Protein AF-A0A2V8P847-F1 (afdb_monomer)

Foldseek 3Di:
DDDDDPVVVVVVCLPPVLVCQQVVNDDDDDDDPDVVRVVVVVVVCVVSVHDDPVVVVVVVCVVCVVVLCVVVVVVVDDCVVLVVLLQQLLVVLLDPVNAPPALVNCVVVCCVPPNCSSVDPSSRNSNVVSNVVNVVVVVVVVVVPPPVVPPVPD

Structure (mmCIF, N/CA/C/O backbone):
data_AF-A0A2V8P847-F1
#
_entry.id   AF-A0A2V8P847-F1
#
loop_
_atom_site.group_PDB
_atom_site.id
_atom_site.type_symbol
_atom_site.label_atom_id
_atom_site.label_alt_id
_atom_site.label_comp_id
_atom_site.label_asym_id
_atom_site.label_entity_id
_atom_site.label_seq_id
_atom_site.pdbx_PDB_ins_code
_atom_site.Cartn_x
_atom_site.Cartn_y
_atom_site.Cartn_z
_atom_site.occupancy
_atom_site.B_iso_or_equiv
_atom_site.auth_seq_id
_atom_site.auth_comp_id
_atom_site.auth_asym_id
_atom_site.auth_atom_id
_atom_site.pdbx_PDB_model_num
ATOM 1 N N . MET A 1 1 ? -35.591 -20.646 25.280 1.00 42.31 1 MET A N 1
ATOM 2 C CA . MET A 1 1 ? -34.202 -20.156 25.160 1.00 42.31 1 MET A CA 1
ATOM 3 C C . MET A 1 1 ? -34.297 -18.649 24.945 1.00 42.31 1 MET A C 1
ATOM 5 O O . MET A 1 1 ? -34.667 -18.234 23.858 1.00 42.31 1 MET A O 1
ATOM 9 N N . ALA A 1 2 ? -34.174 -17.849 26.008 1.00 38.84 2 ALA A N 1
ATOM 10 C CA . ALA A 1 2 ? -34.347 -16.396 25.921 1.00 38.84 2 ALA A CA 1
ATOM 11 C C . ALA A 1 2 ? -33.072 -15.749 25.344 1.00 38.84 2 ALA A C 1
ATOM 13 O O . ALA A 1 2 ? -31.978 -16.188 25.709 1.00 38.84 2 ALA A O 1
ATOM 14 N N . PRO A 1 3 ? -33.176 -14.745 24.454 1.00 48.94 3 PRO A N 1
ATOM 15 C CA . PRO A 1 3 ? -32.005 -14.039 23.953 1.00 48.94 3 PRO A CA 1
ATOM 16 C C . PRO A 1 3 ? -31.350 -13.272 25.107 1.00 48.94 3 PRO A C 1
ATOM 18 O O . PRO A 1 3 ? -32.028 -12.605 25.888 1.00 48.94 3 PRO A O 1
ATOM 21 N N . LEU A 1 4 ? -30.029 -13.397 25.237 1.00 39.69 4 LEU A N 1
ATOM 22 C CA . LEU A 1 4 ? -29.266 -12.645 26.233 1.00 39.69 4 LEU A CA 1
ATOM 23 C C . LEU A 1 4 ? -29.431 -11.132 25.989 1.00 39.69 4 LEU A C 1
ATOM 25 O O . LEU A 1 4 ? -29.431 -10.704 24.830 1.00 39.69 4 LEU A O 1
ATOM 29 N N . PRO A 1 5 ? -29.548 -10.313 27.049 1.00 48.53 5 PRO A N 1
ATOM 30 C CA . PRO A 1 5 ? -29.737 -8.874 26.915 1.00 48.53 5 PRO A CA 1
ATOM 31 C C . PRO A 1 5 ? -28.524 -8.227 26.231 1.00 48.53 5 PRO A C 1
ATOM 33 O O . PRO A 1 5 ? -27.379 -8.575 26.514 1.00 48.53 5 PRO A O 1
ATOM 36 N N . VAL A 1 6 ? -28.786 -7.258 25.347 1.00 52.62 6 VAL A N 1
ATOM 37 C CA . VAL A 1 6 ? -27.813 -6.536 24.495 1.00 52.62 6 VAL A CA 1
ATOM 38 C C . VAL A 1 6 ? -26.606 -5.988 25.282 1.00 52.62 6 VAL A C 1
ATOM 40 O O . VAL A 1 6 ? -25.489 -5.948 24.768 1.00 52.62 6 VAL A O 1
ATOM 43 N N . LEU A 1 7 ? -26.796 -5.662 26.564 1.00 40.00 7 LEU A N 1
ATOM 44 C CA . LEU A 1 7 ? -25.747 -5.204 27.483 1.00 40.00 7 LEU A CA 1
ATOM 45 C C . LEU A 1 7 ? -24.674 -6.270 27.782 1.00 40.00 7 LEU A C 1
ATOM 47 O O . LEU A 1 7 ? -23.507 -5.933 27.959 1.00 40.00 7 LEU A O 1
ATOM 51 N N . TRP A 1 8 ? -25.035 -7.557 27.776 1.00 38.56 8 TRP A N 1
ATOM 52 C CA . TRP A 1 8 ? -24.106 -8.657 28.069 1.00 38.56 8 TRP A CA 1
ATOM 53 C C . TRP A 1 8 ? -23.145 -8.939 26.906 1.00 38.56 8 TRP A C 1
ATOM 55 O O . TRP A 1 8 ? -22.023 -9.398 27.114 1.00 38.56 8 TRP A O 1
ATOM 65 N N . GLN A 1 9 ? -23.551 -8.625 25.669 1.00 42.31 9 GLN A N 1
ATOM 66 C CA . GLN A 1 9 ? -22.644 -8.700 24.525 1.00 42.31 9 GLN A CA 1
ATOM 67 C C . GLN A 1 9 ? -21.577 -7.601 24.627 1.00 42.31 9 GLN A C 1
ATOM 69 O O . GLN A 1 9 ? -20.391 -7.910 24.535 1.00 42.31 9 GLN A O 1
ATOM 74 N N . ALA A 1 10 ? -21.963 -6.350 24.902 1.00 47.47 10 ALA A N 1
ATOM 75 C CA . ALA A 1 10 ? -21.050 -5.201 24.933 1.00 47.47 10 ALA A CA 1
ATOM 76 C C . ALA A 1 10 ? -19.868 -5.354 25.921 1.00 47.47 10 ALA A C 1
ATOM 78 O O . ALA A 1 10 ? -18.734 -4.995 25.597 1.00 47.47 10 ALA A O 1
ATOM 79 N N . GLU A 1 11 ? -20.084 -5.939 27.104 1.00 42.66 11 GLU A N 1
ATOM 80 C CA . GLU A 1 11 ? -19.006 -6.150 28.086 1.00 42.66 11 GLU A CA 1
ATOM 81 C C . GLU A 1 11 ? -18.048 -7.290 27.715 1.00 42.66 11 GLU A C 1
ATOM 83 O O . GLU A 1 11 ? -16.846 -7.215 28.000 1.00 42.66 11 GLU A O 1
ATOM 88 N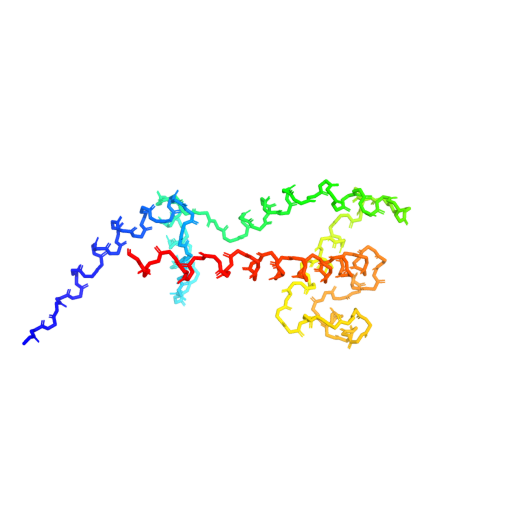 N . ARG A 1 12 ? -18.553 -8.331 27.043 1.00 48.47 12 ARG A N 1
ATOM 89 C CA . ARG A 1 12 ? -17.726 -9.427 26.528 1.00 48.47 12 ARG A CA 1
ATOM 90 C C . ARG A 1 12 ? -16.857 -8.962 25.357 1.00 48.47 12 ARG A C 1
ATOM 92 O O . ARG A 1 12 ? -15.657 -9.243 25.356 1.00 48.47 12 ARG A O 1
ATOM 99 N N . TRP A 1 13 ? -17.426 -8.158 24.450 1.00 52.25 13 TRP A N 1
ATOM 100 C CA . TRP A 1 13 ? -16.687 -7.438 23.404 1.00 52.25 13 TRP A CA 1
ATOM 101 C C . TRP A 1 13 ? -15.533 -6.622 24.004 1.00 52.25 13 TRP A C 1
ATOM 103 O O . TRP A 1 13 ? -14.399 -6.716 23.540 1.00 52.25 13 TRP A O 1
ATOM 113 N N . ARG A 1 14 ? -15.773 -5.893 25.102 1.00 58.25 14 ARG A N 1
ATOM 114 C CA . ARG A 1 14 ? -14.744 -5.051 25.729 1.00 58.25 14 ARG A CA 1
ATOM 115 C C . ARG A 1 14 ? -13.559 -5.843 26.299 1.00 58.25 14 ARG A C 1
ATOM 117 O O . ARG A 1 14 ? -12.440 -5.356 26.245 1.00 58.25 14 ARG A O 1
ATOM 124 N N . LYS A 1 15 ? -13.744 -7.046 26.849 1.00 57.69 15 LYS A N 1
ATOM 125 C CA . LYS A 1 15 ? -12.626 -7.799 27.464 1.00 57.69 15 LYS A CA 1
ATOM 126 C C . LYS A 1 15 ? -11.872 -8.692 26.477 1.00 57.69 15 LYS A C 1
ATOM 128 O O . LYS A 1 15 ? -10.645 -8.762 26.545 1.00 57.69 15 LYS A O 1
ATOM 133 N N . GLU A 1 16 ? -12.575 -9.372 25.572 1.00 59.94 16 GLU A N 1
ATOM 134 C CA . GLU A 1 16 ? -11.951 -10.320 24.637 1.00 59.94 16 GLU A CA 1
ATOM 135 C C . GLU A 1 16 ? -11.307 -9.600 23.442 1.00 59.94 16 GLU A C 1
ATOM 137 O O . GLU A 1 16 ? -10.145 -9.870 23.130 1.00 59.94 16 GLU A O 1
ATOM 142 N N . CYS A 1 17 ? -11.980 -8.608 22.844 1.00 60.84 17 CYS A N 1
ATOM 143 C CA . CYS A 1 17 ? -11.430 -7.893 21.689 1.00 60.84 17 CYS A CA 1
ATOM 144 C C . CYS A 1 17 ? -10.219 -7.035 22.050 1.00 60.84 17 CYS A C 1
ATOM 146 O O . CYS A 1 17 ? -9.261 -7.021 21.288 1.00 60.84 17 CYS A O 1
ATOM 148 N N . ILE A 1 18 ? -10.204 -6.379 23.216 1.00 63.88 18 ILE A N 1
ATOM 149 C CA . ILE A 1 18 ? -9.043 -5.584 23.658 1.00 63.88 18 ILE A CA 1
ATOM 150 C C . ILE A 1 18 ? -7.796 -6.466 23.794 1.00 63.88 18 ILE A C 1
ATOM 152 O O . ILE A 1 18 ? -6.701 -6.079 23.391 1.00 63.88 18 ILE A O 1
ATOM 156 N N . ARG A 1 19 ? -7.947 -7.682 24.327 1.00 68.19 19 ARG A N 1
ATOM 157 C CA . ARG A 1 19 ? -6.835 -8.631 24.446 1.00 68.19 19 ARG A CA 1
ATOM 158 C C . ARG A 1 19 ? -6.325 -9.083 23.079 1.00 68.19 19 ARG A C 1
ATOM 160 O O . ARG A 1 19 ? -5.116 -9.212 22.900 1.00 68.19 19 ARG A O 1
ATOM 167 N N . ASP A 1 20 ? -7.227 -9.366 22.148 1.00 70.44 20 ASP A N 1
ATOM 168 C CA . ASP A 1 20 ? -6.855 -9.898 20.837 1.00 70.44 20 ASP A CA 1
ATOM 169 C C . ASP A 1 20 ? -6.295 -8.801 19.912 1.00 70.44 20 ASP A C 1
ATOM 171 O O . ASP A 1 20 ? -5.351 -9.074 19.165 1.00 70.44 20 ASP A O 1
ATOM 175 N N . LEU A 1 21 ? -6.762 -7.554 20.076 1.00 68.50 21 LEU A N 1
ATOM 176 C CA . LEU A 1 21 ? -6.184 -6.350 19.469 1.00 68.50 21 LEU A CA 1
ATOM 177 C C . LEU A 1 21 ? -4.731 -6.166 19.912 1.00 68.50 21 LEU A C 1
ATOM 179 O O . LEU A 1 21 ? -3.836 -6.119 19.076 1.00 68.50 21 LEU A O 1
ATOM 183 N N . ARG A 1 22 ? -4.467 -6.203 21.226 1.00 67.75 22 ARG A N 1
ATOM 184 C CA . ARG A 1 22 ? -3.101 -6.098 21.778 1.00 67.75 22 ARG A CA 1
ATOM 185 C C . ARG A 1 22 ? -2.153 -7.203 21.318 1.00 67.75 22 ARG A C 1
ATOM 187 O O . ARG A 1 22 ? -0.942 -7.056 21.424 1.00 67.75 22 ARG A O 1
ATOM 194 N N . ARG A 1 23 ? -2.683 -8.344 20.874 1.00 74.00 23 ARG A N 1
ATOM 195 C CA . ARG A 1 23 ? -1.889 -9.472 20.364 1.00 74.00 23 ARG A CA 1
ATOM 196 C C . ARG A 1 23 ? -1.704 -9.433 18.846 1.00 74.00 23 ARG A C 1
ATOM 198 O O . ARG A 1 23 ? -1.085 -10.357 18.323 1.00 74.00 23 ARG A O 1
ATOM 205 N N . GLY A 1 24 ? -2.268 -8.439 18.154 1.00 69.62 24 GLY A N 1
ATOM 206 C CA . GLY A 1 24 ? -2.229 -8.330 16.695 1.00 69.62 24 GLY A CA 1
ATOM 207 C C . GLY A 1 24 ? -2.974 -9.461 15.979 1.00 69.62 24 GLY A C 1
ATOM 208 O O . GLY A 1 24 ? -2.598 -9.845 14.876 1.00 69.62 24 GLY A O 1
ATOM 209 N N . ARG A 1 25 ? -3.988 -10.067 16.619 1.00 77.81 25 ARG A N 1
ATOM 210 C CA . ARG A 1 25 ? -4.714 -11.241 16.083 1.00 77.81 25 ARG A CA 1
ATOM 211 C C . ARG A 1 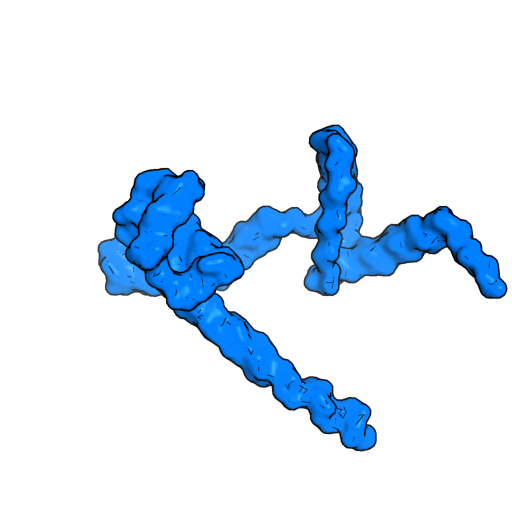25 ? -6.117 -10.923 15.580 1.00 77.81 25 ARG A C 1
ATOM 213 O O . ARG A 1 25 ? -6.817 -11.828 15.132 1.00 77.81 25 ARG A O 1
ATOM 220 N N . SER A 1 26 ? -6.536 -9.669 15.667 1.00 83.44 26 SER A N 1
ATOM 221 C CA . SER A 1 26 ? -7.847 -9.218 15.223 1.00 83.44 26 SER A CA 1
ATOM 222 C C . SER A 1 26 ? -7.737 -7.898 14.470 1.00 83.44 26 SER A C 1
ATOM 224 O O . SER A 1 26 ? -6.877 -7.068 14.754 1.00 83.44 26 SER A O 1
ATOM 226 N N . VAL A 1 27 ? -8.636 -7.716 13.505 1.00 85.38 27 VAL A N 1
ATOM 227 C CA . VAL A 1 27 ? -8.870 -6.439 12.828 1.00 85.38 27 VAL A CA 1
ATOM 228 C C . VAL A 1 27 ? -10.272 -5.988 13.212 1.00 85.38 27 VAL A C 1
ATOM 230 O O . VAL A 1 27 ? -11.221 -6.765 13.103 1.00 85.38 27 VAL A O 1
ATOM 233 N N . VAL A 1 28 ? -10.399 -4.745 13.676 1.00 86.94 28 VAL A N 1
ATOM 234 C CA . VAL A 1 28 ? -11.687 -4.132 14.016 1.00 86.94 28 VAL A CA 1
ATOM 235 C C . VAL A 1 28 ? -11.981 -3.035 13.005 1.00 86.94 28 VAL A C 1
ATOM 237 O O . VAL A 1 28 ? -11.172 -2.135 12.803 1.00 86.94 28 VAL A O 1
ATOM 240 N N . ILE A 1 29 ? -13.149 -3.122 12.370 1.00 87.69 29 ILE A N 1
ATOM 241 C CA . ILE A 1 29 ? -13.667 -2.107 11.453 1.00 87.69 29 ILE A CA 1
ATOM 242 C C . ILE A 1 29 ? -14.912 -1.519 12.109 1.00 87.69 29 ILE A C 1
ATOM 244 O O . ILE A 1 29 ? -15.880 -2.238 12.357 1.00 87.69 29 ILE A O 1
ATOM 248 N N . ALA A 1 30 ? -14.870 -0.224 12.414 1.00 86.81 30 ALA A N 1
ATOM 249 C CA . ALA A 1 30 ? -15.988 0.509 12.990 1.00 86.81 30 ALA A CA 1
ATOM 250 C C . ALA A 1 30 ? -16.636 1.393 11.919 1.00 86.81 30 ALA A C 1
ATOM 252 O O . ALA A 1 30 ? -15.947 2.126 11.212 1.00 86.81 30 ALA A O 1
ATOM 253 N N . PHE A 1 31 ? -17.963 1.335 11.822 1.00 89.75 31 PHE A N 1
ATOM 254 C CA . PHE A 1 31 ? -18.752 2.249 11.001 1.00 89.75 31 PHE A CA 1
ATOM 255 C C . PHE A 1 31 ? -19.318 3.339 11.910 1.00 89.75 31 PHE A C 1
ATOM 257 O O . PHE A 1 31 ? -20.029 3.034 12.867 1.00 89.75 31 PHE A O 1
ATOM 264 N N . ALA A 1 32 ? -18.982 4.595 11.630 1.00 92.25 32 ALA A N 1
ATOM 265 C CA . ALA A 1 32 ? -19.439 5.752 12.391 1.00 92.25 32 ALA A CA 1
ATOM 266 C C . ALA A 1 32 ? -20.450 6.564 11.574 1.00 92.25 32 ALA A C 1
ATOM 268 O O . ALA A 1 32 ? -20.345 6.633 10.350 1.00 92.25 32 ALA A O 1
ATOM 269 N N . ALA A 1 33 ? -21.431 7.163 12.253 1.00 91.12 33 ALA A N 1
ATOM 270 C CA . ALA A 1 33 ? -22.452 7.985 11.599 1.00 91.12 33 ALA A CA 1
ATOM 271 C C . ALA A 1 33 ? -21.911 9.355 11.152 1.00 91.12 33 ALA A C 1
ATOM 273 O O . ALA A 1 33 ? -22.408 9.920 10.181 1.00 91.12 33 ALA A O 1
ATOM 274 N N . ASP A 1 34 ? -20.890 9.866 11.843 1.00 95.19 34 ASP A N 1
ATOM 275 C CA . ASP A 1 34 ? -20.223 11.132 11.554 1.00 95.19 34 ASP A CA 1
ATOM 276 C C . ASP A 1 34 ? -18.745 11.092 11.987 1.00 95.19 34 ASP A C 1
ATOM 278 O O . ASP A 1 34 ? -18.289 10.140 12.632 1.00 95.19 34 ASP A O 1
ATOM 282 N N . GLU A 1 35 ? -17.992 12.132 11.619 1.00 94.62 35 GLU A N 1
ATOM 283 C CA . GLU A 1 35 ? -16.556 12.224 11.910 1.00 94.62 35 GLU A CA 1
ATOM 284 C C . GLU A 1 35 ? -16.264 12.358 13.410 1.00 94.62 35 GLU A C 1
ATOM 286 O O . GLU A 1 35 ? -15.250 11.852 13.880 1.00 94.62 35 GLU A O 1
ATOM 291 N N . GLN A 1 36 ? -17.155 12.975 14.192 1.00 94.19 36 GLN A N 1
ATOM 292 C CA . GLN A 1 36 ? -16.946 13.117 15.633 1.00 94.19 36 GLN A CA 1
ATOM 293 C C . GLN A 1 36 ? -17.021 11.754 16.332 1.00 94.19 36 GLN A C 1
ATOM 295 O O . GLN A 1 36 ? -16.200 11.447 17.199 1.00 94.19 36 GLN A O 1
ATOM 300 N N . ILE A 1 37 ? -17.986 10.917 15.948 1.00 92.69 37 ILE A N 1
ATOM 301 C CA . ILE A 1 37 ? -18.102 9.537 16.424 1.00 92.69 37 ILE A CA 1
ATOM 302 C C . ILE A 1 37 ? -16.923 8.701 15.916 1.00 92.69 37 ILE A C 1
ATOM 304 O O . ILE A 1 37 ? -16.391 7.892 16.678 1.00 92.69 37 ILE A O 1
ATOM 308 N N . ALA A 1 38 ? -16.493 8.901 14.665 1.00 92.88 38 ALA A N 1
ATOM 309 C CA . ALA A 1 38 ? -15.333 8.211 14.104 1.00 92.88 38 ALA A CA 1
ATOM 310 C C . ALA A 1 38 ? -14.062 8.510 14.908 1.00 92.88 38 ALA A C 1
ATOM 312 O O . ALA A 1 38 ? -13.343 7.585 15.285 1.00 92.88 38 ALA A O 1
ATOM 313 N N . GLU A 1 39 ? -13.823 9.780 15.227 1.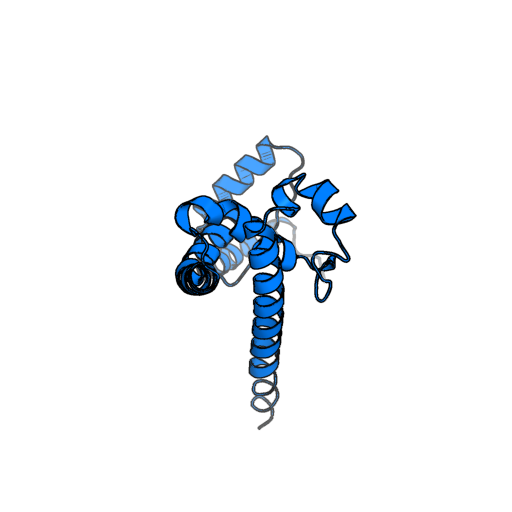00 93.25 39 GLU A N 1
ATOM 314 C CA . GLU A 1 39 ? -12.658 10.206 15.993 1.00 93.25 39 GLU A CA 1
ATOM 315 C C . GLU A 1 39 ? -12.693 9.676 17.428 1.00 93.25 39 GLU A C 1
ATOM 317 O O . GLU A 1 39 ? -11.719 9.088 17.899 1.00 93.25 39 GLU A O 1
ATOM 322 N N . ASN A 1 40 ? -13.848 9.757 18.095 1.00 91.25 40 ASN A N 1
ATOM 323 C CA . ASN A 1 40 ? -14.017 9.170 19.424 1.00 91.25 40 ASN A CA 1
ATOM 324 C C . ASN A 1 40 ? -13.728 7.657 19.415 1.00 91.25 40 ASN A C 1
ATOM 326 O O . ASN A 1 40 ? -13.082 7.141 20.326 1.00 91.25 40 ASN A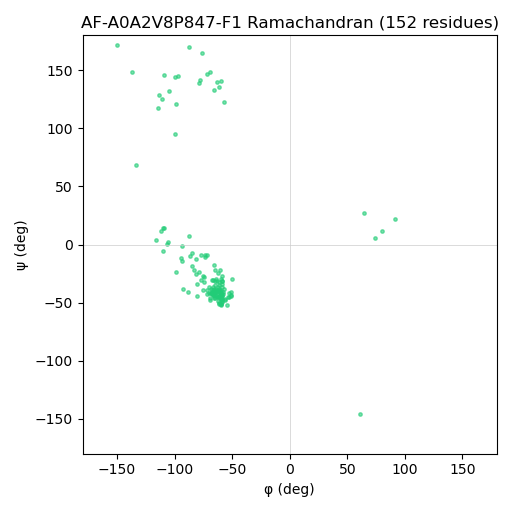 O 1
ATOM 330 N N . ALA A 1 41 ? -14.170 6.938 18.378 1.00 90.69 41 ALA A N 1
ATOM 331 C CA . ALA A 1 41 ? -13.892 5.513 18.234 1.00 90.69 41 ALA A CA 1
ATOM 332 C C . ALA A 1 41 ? -12.396 5.228 18.014 1.00 90.69 41 ALA A C 1
ATOM 334 O O . ALA A 1 41 ? -11.878 4.286 18.616 1.00 90.69 41 ALA A O 1
ATOM 335 N N . ARG A 1 42 ? -11.689 6.032 17.201 1.00 89.75 42 ARG A N 1
ATOM 336 C CA . ARG A 1 42 ? -10.230 5.904 17.008 1.00 89.75 42 ARG A CA 1
ATOM 337 C C . ARG A 1 42 ? -9.490 6.057 18.335 1.00 89.75 42 ARG A C 1
ATOM 339 O O . ARG A 1 42 ? -8.710 5.174 18.681 1.00 89.75 42 ARG A O 1
ATOM 346 N N . VAL A 1 43 ? -9.806 7.103 19.103 1.00 91.06 43 VAL A N 1
ATOM 347 C CA . VAL A 1 43 ? -9.187 7.372 20.413 1.00 91.06 43 VAL A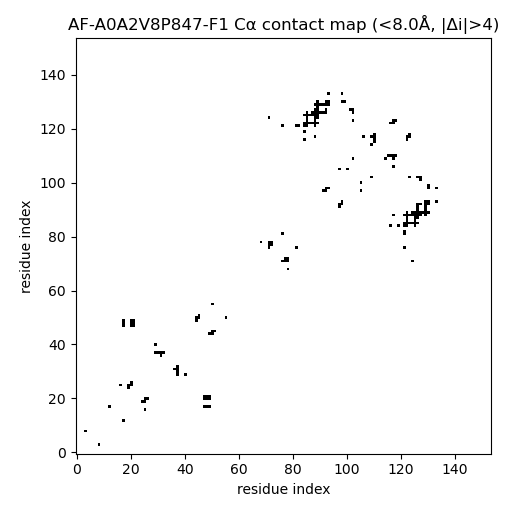 CA 1
ATOM 348 C C . VAL A 1 43 ? -9.401 6.210 21.389 1.00 91.06 43 VAL A C 1
ATOM 350 O O . VAL A 1 43 ? -8.468 5.786 22.071 1.00 91.06 43 VAL A O 1
ATOM 353 N N . GLU A 1 44 ? -10.613 5.658 21.465 1.00 89.69 44 GLU A N 1
ATOM 354 C CA . GLU A 1 44 ? -10.900 4.537 22.370 1.00 89.69 44 GLU A CA 1
ATOM 355 C C . GLU A 1 44 ? -10.222 3.228 21.936 1.00 89.69 44 GLU A C 1
ATOM 357 O O . GLU A 1 44 ? -9.736 2.469 22.781 1.00 89.69 44 GLU A O 1
ATOM 362 N N . LEU A 1 45 ? -10.135 2.964 20.629 1.00 87.69 45 LEU A N 1
ATOM 363 C CA . LEU A 1 45 ? -9.406 1.811 20.097 1.00 87.69 45 LEU A CA 1
ATOM 364 C C . LEU A 1 45 ? -7.899 1.939 20.352 1.00 87.69 45 LEU A C 1
ATOM 366 O O . LEU A 1 45 ? -7.273 0.978 20.800 1.00 87.69 45 LEU A O 1
ATOM 370 N N . GLU A 1 46 ? -7.325 3.122 20.150 1.00 88.06 46 GLU A N 1
ATOM 371 C CA . GLU A 1 46 ? -5.916 3.392 20.443 1.00 88.06 46 GLU A CA 1
ATOM 372 C C . GLU A 1 46 ? -5.611 3.207 21.938 1.00 88.06 46 GLU A C 1
ATOM 374 O O . GLU A 1 46 ? -4.678 2.490 22.300 1.00 88.06 46 GLU A O 1
ATOM 379 N N . ARG A 1 47 ? -6.468 3.723 22.834 1.00 86.56 47 ARG A N 1
ATOM 380 C CA . ARG A 1 47 ? -6.372 3.483 24.292 1.00 86.56 47 ARG A CA 1
ATOM 381 C C . ARG A 1 47 ? -6.445 2.001 24.661 1.00 86.56 47 ARG A C 1
ATOM 383 O O . ARG A 1 47 ? -5.851 1.569 25.653 1.00 86.56 47 ARG A O 1
ATOM 390 N N . ALA A 1 48 ? -7.168 1.202 23.882 1.00 85.06 48 ALA A N 1
ATOM 391 C CA . ALA A 1 48 ? -7.207 -0.245 24.050 1.00 85.06 48 ALA A CA 1
ATOM 392 C C . ALA A 1 48 ? -5.915 -0.950 23.585 1.00 85.06 48 ALA A C 1
ATOM 394 O O . ALA A 1 48 ? -5.714 -2.120 23.928 1.00 85.06 48 ALA A O 1
ATOM 395 N N . GLY A 1 49 ? -5.013 -0.247 22.900 1.00 84.50 49 GLY A N 1
ATOM 396 C CA . GLY A 1 49 ? -3.788 -0.777 22.306 1.00 84.50 49 GLY A CA 1
ATOM 397 C C . GLY A 1 49 ? -3.973 -1.235 20.861 1.00 84.50 49 GLY A C 1
ATOM 398 O O . GLY A 1 49 ? -3.227 -2.100 20.412 1.00 84.50 49 GLY A O 1
ATOM 399 N N . ALA A 1 50 ? -4.994 -0.729 20.164 1.00 87.75 50 ALA A N 1
ATOM 400 C CA . ALA A 1 50 ? -5.122 -0.928 18.730 1.00 87.75 50 ALA A CA 1
ATOM 401 C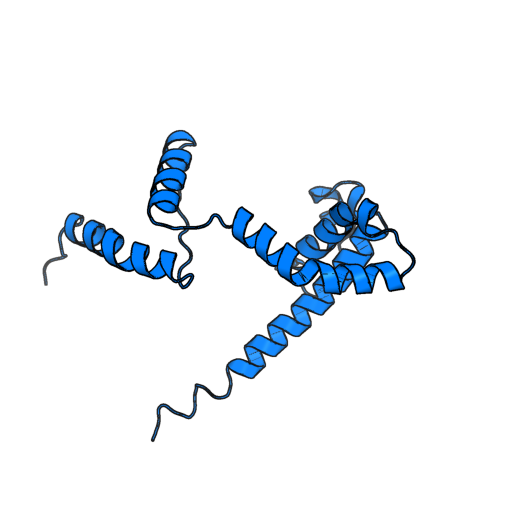 C . ALA A 1 50 ? -4.178 0.014 17.982 1.00 87.75 50 ALA A C 1
ATOM 403 O O . ALA A 1 50 ? -4.030 1.182 18.331 1.00 87.75 50 ALA A O 1
ATOM 404 N N . GLU A 1 51 ? -3.599 -0.501 16.910 1.00 88.31 51 GLU A N 1
ATOM 405 C CA . GLU A 1 51 ? -2.849 0.283 15.946 1.00 88.31 51 GLU A CA 1
ATOM 406 C C . GLU A 1 51 ? -3.732 0.577 14.727 1.00 88.31 51 GLU A C 1
ATOM 408 O O . GLU A 1 51 ? -4.559 -0.249 14.323 1.00 88.31 51 GLU A O 1
ATOM 413 N N . SER A 1 52 ? -3.578 1.764 14.134 1.00 89.06 52 SER A N 1
ATOM 414 C CA . SER A 1 52 ? -4.311 2.103 12.917 1.00 89.06 52 SER A CA 1
ATOM 415 C C . SER A 1 52 ? -3.806 1.278 11.728 1.00 89.06 52 SER A C 1
ATOM 417 O O . SER A 1 52 ? -2.618 0.985 11.611 1.00 89.06 52 SER A O 1
ATOM 419 N N . ILE A 1 53 ? -4.695 0.963 10.780 1.00 87.50 53 ILE A N 1
ATOM 420 C CA . ILE A 1 53 ? -4.303 0.277 9.534 1.00 87.50 53 ILE A CA 1
ATOM 421 C C . ILE A 1 53 ? -3.266 1.096 8.753 1.00 87.50 53 ILE A C 1
ATOM 423 O O . ILE A 1 53 ? -2.431 0.518 8.060 1.00 87.50 53 ILE A O 1
ATOM 427 N N . ASN A 1 54 ? -3.314 2.429 8.844 1.00 88.62 54 ASN A N 1
ATOM 428 C CA . ASN A 1 54 ? -2.337 3.274 8.171 1.00 88.62 54 ASN A CA 1
ATOM 429 C C . ASN A 1 54 ? -0.954 3.133 8.813 1.00 88.62 54 ASN A C 1
ATOM 431 O O . ASN A 1 54 ? 0.007 2.903 8.098 1.00 88.62 54 ASN A O 1
ATOM 435 N N . THR A 1 55 ? -0.866 3.174 10.144 1.00 90.38 55 THR A N 1
ATOM 436 C CA . THR A 1 55 ? 0.393 2.949 10.874 1.00 90.38 55 THR A CA 1
ATOM 437 C C . THR A 1 55 ? 0.961 1.566 10.562 1.00 90.38 55 THR A C 1
ATOM 439 O O . THR A 1 55 ? 2.101 1.464 10.122 1.00 90.38 55 THR A O 1
ATOM 442 N N . ALA A 1 56 ? 0.126 0.525 10.612 1.00 89.69 56 ALA A N 1
ATOM 443 C CA . ALA A 1 56 ? 0.552 -0.828 10.270 1.00 89.69 56 ALA A CA 1
ATOM 444 C C . ALA A 1 56 ? 1.035 -0.945 8.810 1.00 89.69 56 ALA A C 1
ATOM 446 O O . ALA A 1 56 ? 1.932 -1.733 8.512 1.00 89.69 56 ALA A O 1
ATOM 447 N N . ARG A 1 57 ? 0.459 -0.163 7.882 1.00 91.69 57 ARG A N 1
ATOM 448 C CA . ARG A 1 57 ? 0.925 -0.072 6.489 1.00 91.69 57 ARG A CA 1
ATOM 449 C C . ARG A 1 57 ? 2.292 0.608 6.393 1.00 91.69 57 ARG A C 1
ATOM 451 O O . ARG A 1 57 ? 3.124 0.134 5.626 1.00 91.69 57 ARG A O 1
ATOM 458 N N . GLU A 1 58 ? 2.523 1.679 7.149 1.00 92.81 58 GLU A N 1
ATOM 459 C CA . GLU A 1 58 ? 3.828 2.348 7.213 1.00 92.81 58 GLU A CA 1
ATOM 460 C C . GLU A 1 58 ? 4.910 1.403 7.751 1.00 92.81 58 GLU A C 1
ATOM 462 O O . GLU A 1 58 ? 5.936 1.210 7.100 1.00 92.81 58 GLU A O 1
ATOM 467 N N . GLU A 1 59 ? 4.652 0.739 8.877 1.00 92.06 59 GLU A N 1
ATOM 468 C CA . GLU A 1 59 ? 5.581 -0.226 9.483 1.00 92.06 59 GLU A CA 1
ATOM 469 C C . GLU A 1 59 ? 5.858 -1.421 8.559 1.00 92.06 59 GLU A C 1
ATOM 471 O O . GLU A 1 59 ? 6.999 -1.865 8.406 1.00 92.06 59 GLU A O 1
ATOM 476 N N . TRP A 1 60 ? 4.827 -1.918 7.868 1.00 91.88 60 TRP A N 1
ATOM 477 C CA . TRP A 1 60 ? 4.989 -2.956 6.851 1.00 91.88 60 TRP A CA 1
ATOM 478 C C . TRP A 1 60 ? 5.904 -2.506 5.706 1.00 91.88 60 TRP A C 1
ATOM 480 O O . TRP A 1 60 ? 6.761 -3.284 5.278 1.00 91.88 60 TRP A O 1
ATOM 490 N N . TRP A 1 61 ? 5.764 -1.265 5.228 1.00 94.38 61 TRP A N 1
ATOM 491 C CA . TRP A 1 61 ? 6.659 -0.726 4.207 1.00 94.38 61 TRP A CA 1
ATOM 492 C C . TRP A 1 61 ? 8.095 -0.628 4.719 1.00 94.38 61 TRP A C 1
ATOM 494 O O . TRP A 1 61 ? 9.000 -1.083 4.024 1.00 94.38 61 TRP A O 1
ATOM 504 N N . ILE A 1 62 ? 8.310 -0.121 5.940 1.00 93.31 62 ILE A N 1
ATOM 505 C CA . ILE A 1 62 ? 9.640 -0.041 6.568 1.00 93.31 62 ILE A CA 1
ATOM 506 C C . ILE A 1 62 ? 10.314 -1.418 6.578 1.00 93.31 62 ILE A C 1
ATOM 508 O O . ILE A 1 62 ? 11.472 -1.535 6.180 1.00 93.31 62 ILE A O 1
ATOM 512 N N . GLY A 1 63 ? 9.580 -2.472 6.946 1.00 92.06 63 GLY A N 1
ATOM 513 C CA . GLY A 1 63 ? 10.101 -3.841 6.957 1.00 92.06 63 GLY A CA 1
ATOM 514 C C . GLY A 1 63 ? 10.475 -4.409 5.579 1.00 92.06 63 GLY A C 1
ATOM 515 O O . GLY A 1 63 ? 11.268 -5.346 5.505 1.00 92.06 63 GLY A O 1
ATOM 516 N N . LEU A 1 64 ? 9.929 -3.867 4.487 1.00 92.69 64 LEU A N 1
ATOM 517 C CA . LEU A 1 64 ? 10.255 -4.270 3.110 1.00 92.69 64 LEU A CA 1
ATOM 518 C C . LEU A 1 64 ? 11.271 -3.344 2.433 1.00 92.69 64 LEU A C 1
ATOM 520 O O . LEU A 1 64 ? 11.952 -3.759 1.492 1.00 92.69 64 LEU A O 1
ATOM 524 N N . ARG A 1 65 ? 11.364 -2.099 2.903 1.00 92.31 65 ARG A N 1
ATOM 525 C CA . ARG A 1 65 ? 11.998 -0.968 2.225 1.00 92.31 65 ARG A CA 1
ATOM 526 C C . ARG A 1 65 ? 13.411 -1.258 1.741 1.00 92.31 65 ARG A C 1
ATOM 528 O O . ARG A 1 65 ? 13.722 -0.913 0.610 1.00 92.31 65 ARG A O 1
ATOM 535 N N . ASP A 1 66 ? 14.245 -1.912 2.544 1.00 92.31 66 ASP A N 1
ATOM 536 C CA . ASP A 1 66 ? 15.649 -2.153 2.186 1.00 92.31 66 ASP A CA 1
ATOM 537 C C . ASP A 1 66 ? 15.795 -3.117 0.998 1.00 92.31 66 ASP A C 1
ATOM 539 O O . ASP A 1 66 ? 16.579 -2.867 0.080 1.00 92.31 66 ASP A O 1
ATOM 543 N N . ALA A 1 67 ? 14.993 -4.186 0.963 1.00 90.06 67 ALA A N 1
ATOM 544 C CA . ALA A 1 67 ? 14.986 -5.129 -0.156 1.00 90.06 67 ALA A CA 1
ATOM 545 C C . ALA A 1 67 ? 14.453 -4.471 -1.440 1.00 90.06 67 ALA A C 1
ATOM 547 O O . ALA A 1 67 ? 14.941 -4.732 -2.544 1.00 90.06 67 ALA A O 1
ATOM 548 N N . GLU A 1 68 ? 13.463 -3.592 -1.294 1.00 91.44 68 GLU A N 1
ATOM 549 C CA . GLU A 1 68 ? 12.894 -2.831 -2.402 1.00 91.44 68 GLU A CA 1
ATOM 550 C C . GLU A 1 68 ? 13.848 -1.746 -2.919 1.00 91.44 68 GLU A C 1
ATOM 552 O O . GLU A 1 68 ? 14.000 -1.577 -4.131 1.00 91.44 68 GLU A O 1
ATOM 557 N N . GLN A 1 69 ? 14.565 -1.078 -2.017 1.00 91.38 69 GLN A N 1
ATOM 558 C CA . GLN A 1 69 ? 15.632 -0.141 -2.341 1.00 91.38 69 GLN A CA 1
ATOM 559 C C . GLN A 1 69 ? 16.734 -0.834 -3.146 1.00 91.38 69 GLN A C 1
ATOM 561 O O . GLN A 1 69 ? 17.127 -0.341 -4.201 1.00 91.38 69 GLN A O 1
ATOM 566 N N . GLU A 1 70 ? 17.212 -1.997 -2.699 1.00 90.81 70 GLU A N 1
ATOM 567 C CA . GLU A 1 70 ? 18.235 -2.764 -3.417 1.00 90.81 70 GLU A CA 1
ATOM 568 C C . GLU A 1 70 ? 17.759 -3.195 -4.816 1.00 90.81 70 GLU A C 1
ATOM 570 O O . GLU A 1 70 ? 18.529 -3.194 -5.780 1.00 90.81 70 GLU A O 1
ATOM 575 N N . HIS A 1 71 ? 16.487 -3.575 -4.955 1.00 88.12 71 HIS A N 1
ATOM 576 C CA . HIS A 1 71 ? 15.890 -3.871 -6.257 1.00 88.12 71 HIS A CA 1
ATOM 577 C C . HIS A 1 71 ? 15.894 -2.640 -7.174 1.00 88.12 71 HIS A C 1
ATOM 579 O O . HIS A 1 71 ? 16.334 -2.726 -8.320 1.00 88.12 71 HIS A O 1
ATOM 585 N N . TYR A 1 72 ? 15.452 -1.487 -6.675 1.00 89.06 72 TYR A N 1
ATOM 586 C CA . TYR A 1 72 ? 15.364 -0.272 -7.479 1.00 89.06 72 TYR A CA 1
ATOM 587 C C . TYR A 1 72 ? 16.737 0.287 -7.876 1.00 89.06 72 TYR A C 1
ATOM 589 O O . TYR A 1 72 ? 16.940 0.656 -9.032 1.00 89.06 72 TYR A O 1
ATOM 597 N N . LEU A 1 73 ? 17.706 0.284 -6.953 1.00 90.19 73 LEU A N 1
ATOM 598 C CA . LEU A 1 73 ? 19.076 0.742 -7.216 1.00 90.19 73 LEU A CA 1
ATOM 599 C C . LEU A 1 73 ? 19.768 -0.095 -8.302 1.00 90.19 73 LEU A C 1
ATOM 601 O O . LEU A 1 73 ? 20.501 0.452 -9.123 1.00 90.19 73 LEU A O 1
ATOM 605 N N . ARG A 1 74 ? 19.496 -1.407 -8.371 1.00 88.25 74 ARG A N 1
ATOM 606 C CA . ARG A 1 74 ? 19.998 -2.277 -9.454 1.00 88.25 74 ARG A CA 1
ATOM 607 C C . ARG A 1 74 ? 19.484 -1.881 -10.839 1.00 88.25 74 ARG A C 1
ATOM 609 O O . ARG A 1 74 ? 20.160 -2.151 -11.826 1.00 88.25 74 ARG A O 1
ATOM 616 N N . ASN A 1 75 ? 18.341 -1.202 -10.906 1.00 83.94 75 ASN A N 1
ATOM 617 C CA . ASN A 1 75 ? 17.778 -0.662 -12.143 1.00 83.94 75 ASN A CA 1
ATOM 618 C C . ASN A 1 75 ? 18.302 0.751 -12.473 1.00 83.94 75 ASN A C 1
ATOM 620 O O . ASN A 1 75 ? 17.815 1.377 -13.412 1.00 83.94 75 ASN A O 1
ATOM 624 N N . GLY A 1 76 ? 19.291 1.257 -11.722 1.00 83.81 76 GLY A N 1
ATOM 625 C CA . GLY A 1 76 ? 19.981 2.521 -11.997 1.00 83.81 76 GLY A CA 1
ATOM 626 C C . GLY A 1 76 ? 19.245 3.787 -11.546 1.00 83.81 76 GLY A C 1
ATOM 627 O O . GLY A 1 76 ? 19.639 4.879 -11.949 1.00 83.81 76 GLY A O 1
ATOM 628 N N . GLY A 1 77 ? 18.181 3.662 -10.745 1.00 86.88 77 GLY A N 1
ATOM 629 C CA . GLY A 1 77 ? 17.417 4.801 -10.220 1.00 86.88 77 GLY A CA 1
ATOM 630 C C . GLY A 1 77 ? 17.965 5.372 -8.906 1.00 86.88 77 GLY A C 1
ATOM 631 O O . GLY A 1 77 ? 18.800 4.755 -8.246 1.00 86.88 77 GLY A O 1
ATOM 632 N N . ASP A 1 78 ? 17.447 6.534 -8.491 1.00 91.75 78 ASP A N 1
ATOM 633 C CA . ASP A 1 78 ? 17.704 7.120 -7.168 1.00 91.75 78 ASP A CA 1
ATOM 634 C C . ASP A 1 78 ? 16.523 6.832 -6.239 1.00 91.75 78 ASP A C 1
ATOM 636 O O . ASP A 1 78 ? 15.530 7.563 -6.210 1.00 91.75 78 ASP A O 1
ATOM 640 N N . PHE A 1 79 ? 16.637 5.763 -5.448 1.00 89.88 79 PHE A N 1
ATOM 641 C CA . PHE A 1 79 ? 15.548 5.346 -4.568 1.00 89.88 79 PHE A CA 1
ATOM 642 C C . PHE A 1 79 ? 15.146 6.434 -3.572 1.00 89.88 79 PHE A C 1
ATOM 644 O O . PHE A 1 79 ? 13.970 6.555 -3.266 1.00 89.88 79 PHE A O 1
ATOM 651 N N . LYS A 1 80 ? 16.074 7.265 -3.086 1.00 91.12 80 LYS A N 1
ATOM 652 C CA . LYS A 1 80 ? 15.745 8.271 -2.067 1.00 91.12 80 LYS A CA 1
ATOM 653 C C . LYS A 1 80 ? 14.784 9.329 -2.611 1.00 91.12 80 LYS A C 1
ATOM 655 O O . LYS A 1 80 ? 13.895 9.781 -1.893 1.00 91.12 80 LYS A O 1
ATOM 660 N N . THR A 1 81 ? 14.971 9.713 -3.869 1.00 92.50 81 THR A N 1
ATOM 661 C CA . THR A 1 81 ? 14.110 10.679 -4.559 1.00 92.50 81 THR A CA 1
ATOM 662 C C . THR A 1 81 ? 12.827 10.025 -5.080 1.00 92.50 81 THR A C 1
ATOM 664 O O . THR A 1 81 ? 11.759 10.641 -5.068 1.00 92.50 81 THR A O 1
ATOM 667 N N . ASP A 1 82 ? 12.914 8.765 -5.502 1.00 95.56 82 ASP A N 1
ATOM 668 C CA . ASP A 1 82 ? 11.830 8.063 -6.189 1.00 95.56 82 ASP A CA 1
ATOM 669 C C . ASP A 1 82 ? 10.927 7.227 -5.271 1.00 95.56 82 ASP A C 1
ATOM 671 O O . ASP A 1 82 ? 9.852 6.804 -5.706 1.00 95.56 82 ASP A O 1
ATOM 675 N N . GLU A 1 83 ? 11.317 7.009 -4.009 1.00 95.44 83 GLU A N 1
ATOM 676 C CA . GLU A 1 83 ? 10.659 6.089 -3.071 1.00 95.44 83 GLU A CA 1
ATOM 677 C C . GLU A 1 83 ? 9.152 6.325 -2.988 1.00 95.44 83 GLU A C 1
ATOM 679 O O . GLU A 1 83 ? 8.383 5.371 -3.059 1.00 95.44 83 GLU A O 1
ATOM 684 N N . ALA A 1 84 ? 8.708 7.581 -2.900 1.00 95.12 84 ALA A N 1
ATOM 685 C CA . ALA A 1 84 ? 7.286 7.896 -2.791 1.00 95.12 84 ALA A CA 1
ATOM 686 C C . ALA A 1 84 ? 6.483 7.381 -3.999 1.00 95.12 84 ALA A C 1
ATOM 688 O O . ALA A 1 84 ? 5.428 6.769 -3.834 1.00 95.12 84 ALA A O 1
ATOM 689 N N . LYS A 1 85 ? 7.002 7.574 -5.219 1.00 96.62 85 LYS A N 1
ATOM 690 C CA . LYS A 1 85 ? 6.344 7.119 -6.453 1.00 96.62 85 LYS A CA 1
ATOM 691 C C . LYS A 1 85 ? 6.474 5.612 -6.632 1.00 96.62 85 LYS A C 1
ATOM 693 O O . LYS A 1 85 ? 5.515 4.957 -7.034 1.00 96.62 85 LYS A O 1
ATOM 698 N N . TYR A 1 86 ? 7.636 5.061 -6.290 1.00 96.81 86 TYR A N 1
ATOM 699 C CA . TYR A 1 86 ? 7.879 3.624 -6.306 1.00 96.81 86 TYR A CA 1
ATOM 700 C C . TYR A 1 86 ? 6.922 2.884 -5.367 1.00 96.81 86 TYR A C 1
ATOM 702 O O . TYR A 1 86 ? 6.207 1.975 -5.790 1.00 96.81 86 TYR A O 1
ATOM 710 N N . ARG A 1 87 ? 6.832 3.326 -4.110 1.00 96.50 87 ARG A N 1
ATOM 711 C CA . ARG A 1 87 ? 5.902 2.786 -3.119 1.00 96.50 87 ARG A CA 1
ATOM 712 C C . ARG A 1 87 ? 4.458 2.900 -3.591 1.00 96.50 87 ARG A C 1
ATOM 714 O O . ARG A 1 87 ? 3.708 1.936 -3.464 1.00 96.50 87 ARG A O 1
ATOM 721 N N . LEU A 1 88 ? 4.075 4.037 -4.175 1.00 96.06 88 LEU A N 1
ATOM 722 C CA . LEU A 1 88 ? 2.723 4.233 -4.699 1.00 96.06 88 LEU A CA 1
ATOM 723 C C . LEU A 1 88 ? 2.372 3.190 -5.770 1.00 96.06 88 LEU A C 1
ATOM 725 O O . LEU A 1 88 ? 1.288 2.608 -5.726 1.00 96.06 88 LEU A O 1
ATOM 729 N N . GLY A 1 89 ? 3.299 2.909 -6.691 1.00 96.56 89 GLY A N 1
ATOM 730 C CA . GLY A 1 89 ? 3.155 1.841 -7.679 1.00 96.56 89 GLY A CA 1
ATOM 731 C C . GLY A 1 89 ? 3.061 0.455 -7.042 1.00 96.56 89 GLY A C 1
ATOM 732 O O . GLY A 1 89 ? 2.172 -0.328 -7.384 1.00 96.56 89 GLY A O 1
ATOM 733 N N . PHE A 1 90 ? 3.924 0.171 -6.066 1.00 96.50 90 PHE A N 1
ATOM 734 C CA . PHE A 1 90 ? 3.941 -1.100 -5.341 1.00 96.50 90 PHE A CA 1
ATOM 735 C C . PHE A 1 90 ? 2.617 -1.367 -4.621 1.00 96.50 90 PHE A C 1
ATOM 737 O O . PHE A 1 90 ? 1.991 -2.404 -4.835 1.00 96.50 90 PHE A O 1
ATOM 744 N N . GLU A 1 91 ? 2.137 -0.412 -3.823 1.00 95.38 91 GLU A N 1
ATOM 745 C CA . GLU A 1 91 ? 0.841 -0.504 -3.145 1.00 95.38 91 GLU A CA 1
ATOM 746 C C . GLU A 1 91 ? -0.314 -0.589 -4.150 1.00 95.38 91 GLU A C 1
ATOM 748 O O . GLU A 1 91 ? -1.280 -1.327 -3.932 1.00 95.38 91 GLU A O 1
ATOM 753 N N . ALA A 1 92 ? -0.213 0.122 -5.279 1.00 96.00 92 ALA A N 1
ATOM 754 C CA . ALA A 1 92 ? -1.209 0.055 -6.334 1.00 96.00 92 ALA A CA 1
ATOM 755 C C . ALA A 1 92 ? -1.357 -1.365 -6.889 1.00 96.00 92 ALA A C 1
ATOM 757 O O . ALA A 1 92 ? -2.495 -1.785 -7.096 1.00 96.00 92 ALA A O 1
ATOM 758 N N . ALA A 1 93 ? -0.269 -2.108 -7.093 1.00 95.88 93 ALA A N 1
ATOM 759 C CA . ALA A 1 93 ? -0.311 -3.480 -7.601 1.00 95.88 93 ALA A CA 1
ATOM 760 C C . ALA A 1 93 ? -1.012 -4.465 -6.649 1.00 95.88 93 ALA A C 1
ATOM 762 O O . ALA A 1 93 ? -1.662 -5.403 -7.103 1.00 95.88 93 ALA A O 1
ATOM 763 N N . LEU A 1 94 ? -0.969 -4.225 -5.334 1.00 93.50 94 LEU A N 1
ATOM 764 C CA . LEU A 1 94 ? -1.579 -5.122 -4.342 1.00 93.50 94 LEU A CA 1
ATOM 765 C C . LEU A 1 94 ? -3.116 -5.082 -4.318 1.00 93.50 94 LEU A C 1
ATOM 767 O O . LEU A 1 94 ? -3.750 -5.920 -3.663 1.00 93.50 94 LEU A O 1
ATOM 771 N N . HIS A 1 95 ? -3.733 -4.136 -5.031 1.00 92.75 95 HIS A N 1
ATOM 772 C CA . HIS A 1 95 ? -5.186 -4.023 -5.104 1.00 92.75 95 HIS A CA 1
ATOM 773 C C . HIS A 1 95 ? -5.824 -5.288 -5.716 1.00 92.75 95 HIS A C 1
ATOM 775 O O . HIS A 1 95 ? -5.358 -5.757 -6.757 1.00 92.75 95 HIS A O 1
ATOM 781 N N . PRO A 1 96 ? -6.926 -5.823 -5.148 1.00 90.31 96 PRO A N 1
ATOM 782 C CA . PRO A 1 96 ? -7.582 -7.034 -5.652 1.00 90.31 96 PRO A CA 1
ATOM 783 C C . PRO A 1 96 ? -7.905 -7.019 -7.153 1.00 90.31 96 PRO A C 1
ATOM 785 O O . PRO A 1 96 ? -7.647 -8.004 -7.840 1.00 90.31 96 PRO A O 1
ATOM 788 N N . ASP A 1 97 ? -8.378 -5.889 -7.676 1.00 89.88 97 ASP A N 1
ATOM 789 C CA . ASP A 1 97 ? -8.782 -5.764 -9.089 1.00 89.88 97 ASP A CA 1
ATOM 790 C C . ASP A 1 97 ? -7.610 -5.721 -10.081 1.00 89.88 97 ASP A C 1
ATOM 792 O O . ASP A 1 97 ? -7.806 -5.775 -11.300 1.00 89.88 97 ASP A O 1
ATOM 796 N N . ARG A 1 98 ? -6.385 -5.605 -9.563 1.00 91.81 98 ARG A N 1
ATOM 797 C CA . ARG A 1 98 ? -5.161 -5.383 -10.340 1.00 91.81 98 ARG A CA 1
ATOM 798 C C . ARG A 1 98 ? -4.238 -6.591 -10.365 1.00 91.81 98 ARG A C 1
ATOM 800 O O . ARG A 1 98 ? -3.257 -6.612 -11.102 1.00 91.81 98 ARG A O 1
ATOM 807 N N . ARG A 1 99 ? -4.576 -7.626 -9.603 1.00 88.88 99 ARG A N 1
ATOM 808 C CA . ARG A 1 99 ? -3.798 -8.859 -9.488 1.00 88.88 99 ARG A CA 1
ATOM 809 C C . ARG A 1 99 ? -3.598 -9.496 -10.860 1.00 88.88 99 ARG A C 1
ATOM 811 O O . ARG A 1 99 ? -4.564 -9.822 -11.543 1.00 88.88 99 ARG A O 1
ATOM 818 N N . GLY A 1 100 ? -2.341 -9.703 -11.241 1.00 87.12 100 GLY A N 1
ATOM 819 C CA . GLY A 1 100 ? -1.979 -10.372 -12.493 1.00 87.12 100 GLY A CA 1
ATOM 820 C C . GLY A 1 100 ? -2.172 -9.546 -13.770 1.00 87.12 100 GLY A C 1
ATOM 821 O O . GLY A 1 100 ? -1.951 -10.091 -14.845 1.00 87.12 100 GLY A O 1
ATOM 822 N N . LYS A 1 101 ? -2.544 -8.266 -13.671 1.00 93.25 101 LYS A N 1
ATOM 823 C CA . LYS A 1 101 ? -2.632 -7.338 -14.808 1.00 93.25 101 LYS A CA 1
ATOM 824 C C . LYS A 1 101 ? -1.360 -6.494 -14.901 1.00 93.25 101 LYS A C 1
ATOM 826 O O . LYS A 1 101 ? -0.760 -6.180 -13.872 1.00 93.25 101 LYS A O 1
ATOM 831 N N . SER A 1 102 ? -0.910 -6.150 -16.103 1.00 91.38 102 SER A N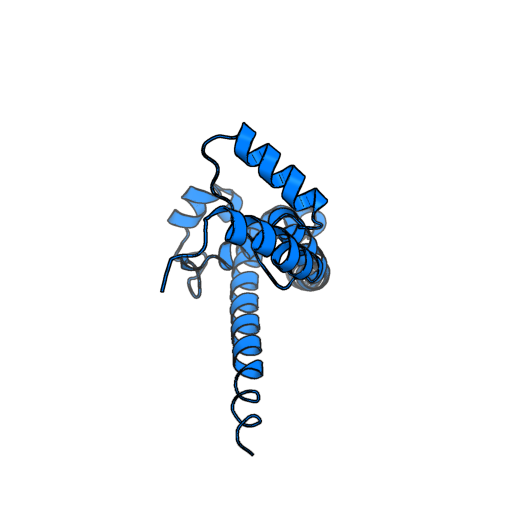 1
ATOM 832 C CA . SER A 1 102 ? 0.254 -5.271 -16.245 1.00 91.38 102 SER A CA 1
ATOM 833 C C . SER A 1 102 ? -0.118 -3.809 -15.964 1.00 91.38 102 SER A C 1
ATOM 835 O O . SER A 1 102 ? -1.294 -3.438 -15.932 1.00 91.38 102 SER A O 1
ATOM 837 N N . CYS A 1 103 ? 0.896 -2.964 -15.760 1.00 90.06 103 CYS A N 1
ATOM 838 C CA . CYS A 1 103 ? 0.681 -1.525 -15.613 1.00 90.06 103 CYS A CA 1
ATOM 839 C C . CYS A 1 103 ? 0.100 -0.903 -16.899 1.00 90.06 103 CYS A C 1
ATOM 841 O O . CYS A 1 103 ? -0.674 0.049 -16.814 1.00 90.06 103 CYS A O 1
ATOM 843 N N . ASP A 1 104 ? 0.447 -1.446 -18.071 1.00 90.31 104 ASP A N 1
ATOM 844 C CA . ASP A 1 104 ? -0.029 -0.966 -19.372 1.00 90.31 104 ASP A CA 1
ATOM 845 C C . ASP A 1 104 ? -1.505 -1.311 -19.600 1.00 90.31 104 ASP A C 1
ATOM 847 O O . ASP A 1 104 ? -2.279 -0.443 -20.004 1.00 90.31 104 ASP A O 1
ATOM 851 N N . ASP A 1 105 ? -1.923 -2.531 -19.243 1.00 91.88 105 ASP A N 1
ATOM 852 C CA . ASP A 1 105 ? -3.323 -2.974 -19.365 1.00 91.88 105 ASP A CA 1
ATOM 853 C C . ASP A 1 105 ? -4.288 -2.090 -18.559 1.00 91.88 105 ASP A C 1
ATOM 855 O O . ASP A 1 105 ? -5.466 -1.968 -18.888 1.00 91.88 105 ASP A O 1
ATOM 859 N N . LEU A 1 106 ? -3.784 -1.479 -17.484 1.00 92.75 106 LEU A N 1
ATOM 860 C CA . LEU A 1 106 ? -4.549 -0.672 -16.538 1.00 92.75 106 LEU A CA 1
ATOM 861 C C . LEU A 1 106 ? -4.222 0.821 -16.612 1.00 92.75 106 LEU A C 1
ATOM 863 O O . LEU A 1 106 ? -4.610 1.566 -15.712 1.00 92.75 106 LEU A O 1
ATOM 867 N N . ALA A 1 107 ? -3.533 1.284 -17.658 1.00 89.81 107 ALA A N 1
ATOM 868 C CA . ALA A 1 107 ? -3.048 2.661 -17.738 1.00 89.81 107 ALA A CA 1
ATOM 869 C C . ALA A 1 107 ? -4.160 3.704 -17.505 1.00 89.81 107 ALA A C 1
ATOM 871 O O . ALA A 1 107 ? -3.965 4.659 -16.754 1.00 89.81 107 ALA A O 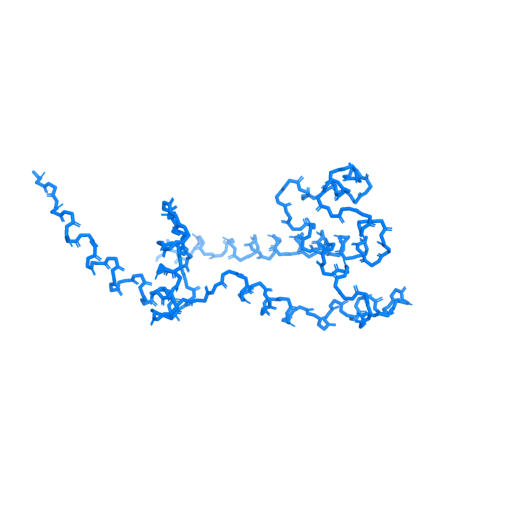1
ATOM 872 N N . GLY A 1 108 ? -5.354 3.495 -18.076 1.00 92.25 108 GLY A N 1
ATOM 873 C CA . GLY A 1 108 ? -6.503 4.387 -17.877 1.00 92.25 108 GLY A CA 1
ATOM 874 C C . GLY A 1 108 ? -7.007 4.420 -16.430 1.00 92.25 108 GLY A C 1
ATOM 875 O O . GLY A 1 108 ? -7.212 5.493 -15.865 1.00 92.25 108 GLY A O 1
ATOM 876 N N . GLU A 1 109 ? -7.157 3.254 -15.800 1.00 93.75 109 GLU A N 1
ATOM 877 C CA . GLU A 1 109 ? -7.612 3.134 -14.407 1.00 93.75 109 GLU A CA 1
ATOM 878 C C . GLU A 1 109 ? -6.584 3.680 -13.410 1.00 93.75 109 GLU A C 1
ATOM 880 O O . GLU A 1 109 ? -6.932 4.317 -12.413 1.00 93.75 109 GLU A O 1
ATOM 885 N N . LEU A 1 110 ? -5.300 3.431 -13.672 1.00 94.25 110 LEU A N 1
ATOM 886 C CA . LEU A 1 110 ? -4.208 3.937 -12.850 1.00 94.25 110 LEU A CA 1
ATOM 887 C C . LEU A 1 110 ? -4.118 5.455 -12.956 1.00 94.25 110 LEU A C 1
ATOM 889 O O . LEU A 1 110 ? -4.014 6.111 -11.922 1.00 94.25 110 LEU A O 1
ATOM 893 N N . ARG A 1 111 ? -4.266 6.014 -14.160 1.00 94.88 111 ARG A N 1
ATOM 894 C CA . ARG A 1 111 ? -4.279 7.464 -14.362 1.00 94.88 111 ARG A CA 1
ATOM 895 C C . ARG A 1 111 ? -5.472 8.136 -13.691 1.00 94.88 111 ARG A C 1
ATOM 897 O O . ARG A 1 111 ? -5.312 9.194 -13.095 1.00 94.88 111 ARG A O 1
ATOM 904 N N . LEU A 1 112 ? -6.650 7.512 -13.725 1.00 94.88 112 LEU A N 1
ATOM 905 C CA . LEU A 1 112 ? -7.835 8.016 -13.021 1.00 94.88 112 LEU A CA 1
ATOM 906 C C . LEU A 1 112 ? -7.610 8.146 -11.508 1.00 94.88 112 LEU A C 1
ATOM 908 O O . LEU A 1 112 ? -8.126 9.078 -10.897 1.00 94.88 112 LEU A O 1
ATOM 912 N N . LYS A 1 113 ? -6.852 7.226 -10.897 1.00 94.00 113 LYS A N 1
ATOM 913 C CA . LYS A 1 113 ? -6.635 7.209 -9.441 1.00 94.00 113 LYS A CA 1
ATOM 914 C C . LYS A 1 113 ? -5.382 7.958 -8.987 1.00 94.00 113 LYS A C 1
ATOM 916 O O . LYS A 1 113 ? -5.403 8.562 -7.920 1.00 94.00 113 LYS A O 1
ATOM 921 N N . TYR A 1 114 ? -4.298 7.871 -9.749 1.00 93.50 114 TYR A N 1
ATOM 922 C CA . TYR A 1 114 ? -2.970 8.355 -9.357 1.00 93.50 114 TYR A CA 1
ATOM 923 C C . TYR A 1 114 ? -2.460 9.498 -10.242 1.00 93.50 114 TYR A C 1
ATOM 925 O O . TYR A 1 114 ? -1.335 9.952 -10.064 1.00 93.50 114 TYR A O 1
ATOM 933 N N . GLY A 1 115 ? -3.263 9.977 -11.194 1.00 93.88 115 GLY A N 1
ATOM 934 C CA . GLY A 1 115 ? -2.864 11.049 -12.099 1.00 93.88 115 GLY A CA 1
ATOM 935 C C . GLY A 1 115 ? -1.651 10.666 -12.942 1.00 93.88 115 GLY A C 1
ATOM 936 O O . GLY A 1 115 ? -1.480 9.510 -13.325 1.00 93.88 115 GLY A O 1
ATOM 937 N N . ASP A 1 116 ? -0.798 11.644 -13.234 1.00 93.56 116 ASP A N 1
ATOM 938 C CA . ASP A 1 116 ? 0.379 11.427 -14.077 1.00 93.56 116 ASP A CA 1
ATOM 939 C C . ASP A 1 116 ? 1.534 10.717 -13.347 1.00 93.56 116 ASP A C 1
ATOM 941 O O . ASP A 1 116 ? 2.464 10.247 -14.006 1.00 93.56 116 ASP A O 1
ATOM 945 N N . ASP A 1 117 ? 1.458 10.540 -12.020 1.00 91.81 117 ASP A N 1
ATOM 946 C CA . ASP A 1 117 ? 2.464 9.779 -11.267 1.00 91.81 117 ASP A CA 1
ATOM 947 C C . ASP A 1 117 ? 2.571 8.330 -11.765 1.00 91.81 117 ASP A C 1
ATOM 949 O O . ASP A 1 117 ? 3.667 7.760 -11.758 1.00 91.81 117 ASP A O 1
ATOM 953 N N . CYS A 1 118 ? 1.475 7.753 -12.284 1.00 92.50 118 CYS A N 1
ATOM 954 C CA . CYS A 1 118 ? 1.475 6.392 -12.825 1.00 92.50 118 CYS A CA 1
ATOM 955 C C . CYS A 1 118 ? 2.340 6.216 -14.083 1.00 92.50 118 CYS A C 1
ATOM 957 O O . CYS A 1 118 ? 2.693 5.091 -14.438 1.00 92.50 118 CYS A O 1
ATOM 959 N N . ASN A 1 119 ? 2.686 7.315 -14.760 1.00 92.19 119 ASN A N 1
ATOM 960 C CA . ASN A 1 119 ? 3.528 7.299 -15.957 1.00 92.19 119 ASN A CA 1
ATOM 961 C C . ASN A 1 119 ? 5.021 7.353 -15.624 1.00 92.19 119 ASN A C 1
ATOM 963 O O . ASN A 1 119 ? 5.858 7.172 -16.507 1.00 92.19 119 ASN A O 1
ATOM 967 N N . THR A 1 120 ? 5.374 7.610 -14.364 1.00 94.69 120 THR A N 1
ATOM 968 C CA . THR A 1 120 ? 6.776 7.669 -13.956 1.00 94.69 120 THR A CA 1
ATOM 969 C C . THR A 1 120 ? 7.406 6.281 -13.940 1.00 94.69 120 THR A C 1
ATOM 971 O O . THR A 1 120 ? 6.767 5.280 -13.605 1.00 94.69 120 THR A O 1
ATOM 974 N N . GLN A 1 121 ? 8.697 6.221 -14.269 1.00 94.31 121 GLN A N 1
ATOM 975 C CA . GLN A 1 121 ? 9.451 4.968 -14.247 1.00 94.31 121 GLN A CA 1
ATOM 976 C C . GLN A 1 121 ? 9.459 4.344 -12.844 1.00 94.31 121 GLN A C 1
ATOM 978 O O . GLN A 1 121 ? 9.268 3.137 -12.707 1.00 94.31 121 GLN A O 1
ATOM 983 N N . ALA A 1 122 ? 9.604 5.176 -11.808 1.00 95.75 122 ALA A N 1
ATOM 984 C CA . ALA A 1 122 ? 9.543 4.766 -10.410 1.00 95.75 122 ALA A CA 1
ATOM 985 C C . ALA A 1 122 ? 8.247 4.014 -10.088 1.00 95.75 122 ALA A C 1
ATOM 987 O O . ALA A 1 122 ? 8.293 2.889 -9.591 1.00 95.75 122 ALA A O 1
ATOM 988 N N . PHE A 1 123 ? 7.097 4.599 -10.438 1.00 96.75 123 PHE A N 1
ATOM 989 C CA . PHE A 1 123 ? 5.795 3.972 -10.225 1.00 96.75 123 PHE A CA 1
ATOM 990 C C . PHE A 1 123 ? 5.685 2.636 -10.956 1.00 96.75 123 PHE A C 1
ATOM 992 O O . PHE A 1 123 ? 5.262 1.644 -10.367 1.00 96.75 123 PHE A O 1
ATOM 999 N N . ARG A 1 124 ? 6.080 2.587 -12.231 1.00 95.06 124 ARG A N 1
ATOM 1000 C CA . ARG A 1 124 ? 5.989 1.370 -13.050 1.00 95.06 124 ARG A CA 1
ATOM 1001 C C . ARG A 1 124 ? 6.832 0.227 -12.486 1.00 95.06 124 ARG A C 1
ATOM 1003 O O . ARG A 1 124 ? 6.327 -0.886 -12.358 1.00 95.06 124 ARG A O 1
ATOM 1010 N N . LEU A 1 125 ? 8.070 0.517 -12.082 1.00 95.06 125 LEU A N 1
ATOM 1011 C CA . LEU A 1 125 ? 8.961 -0.461 -11.449 1.00 95.06 125 LEU A CA 1
ATOM 1012 C C . LEU A 1 125 ? 8.419 -0.929 -10.094 1.00 95.06 125 LEU A C 1
ATOM 1014 O O . LEU A 1 125 ? 8.448 -2.123 -9.798 1.00 95.06 125 LEU A O 1
ATOM 1018 N N . GLY A 1 126 ? 7.872 -0.009 -9.296 1.00 96.12 126 GLY A N 1
ATOM 1019 C CA . GLY A 1 126 ? 7.198 -0.349 -8.047 1.00 96.12 126 GLY A CA 1
ATOM 1020 C C . GLY A 1 126 ? 6.000 -1.265 -8.275 1.00 96.12 126 GLY A C 1
ATOM 1021 O O . GLY A 1 126 ? 5.853 -2.277 -7.594 1.00 96.12 126 GLY A O 1
ATOM 1022 N N . TYR A 1 127 ? 5.178 -0.961 -9.279 1.00 96.56 127 TYR A N 1
ATOM 1023 C CA . TYR A 1 127 ? 4.006 -1.751 -9.644 1.00 96.56 127 TYR A CA 1
ATOM 1024 C C . TYR A 1 127 ? 4.376 -3.174 -10.067 1.00 96.56 127 TYR A C 1
ATOM 1026 O O . TYR A 1 127 ? 3.832 -4.143 -9.535 1.00 96.56 127 TYR A O 1
ATOM 1034 N N . GLU A 1 128 ? 5.326 -3.323 -10.989 1.00 94.81 128 GLU A N 1
ATOM 1035 C CA . GLU A 1 128 ? 5.815 -4.634 -11.425 1.00 94.81 128 GLU A CA 1
ATOM 1036 C C . GLU A 1 128 ? 6.325 -5.453 -10.236 1.00 94.81 128 GLU A C 1
ATOM 1038 O O . GLU A 1 128 ? 5.941 -6.611 -10.030 1.00 94.81 128 GLU A O 1
ATOM 1043 N N . ARG A 1 129 ? 7.130 -4.821 -9.384 1.00 94.75 129 ARG A N 1
ATOM 1044 C CA . ARG A 1 129 ? 7.674 -5.455 -8.193 1.00 94.75 129 ARG A CA 1
ATOM 1045 C C . ARG A 1 129 ? 6.589 -5.850 -7.186 1.00 94.75 129 ARG A C 1
ATOM 1047 O O . ARG A 1 129 ? 6.652 -6.952 -6.634 1.00 94.75 129 ARG A O 1
ATOM 1054 N N . GLY A 1 130 ? 5.551 -5.033 -7.020 1.00 95.12 130 GLY A N 1
ATOM 1055 C CA . GLY A 1 130 ? 4.368 -5.358 -6.223 1.00 95.12 130 GLY A CA 1
ATOM 1056 C C . GLY A 1 130 ? 3.622 -6.592 -6.744 1.00 95.12 130 GLY A C 1
ATOM 1057 O O . GLY A 1 130 ? 3.245 -7.460 -5.953 1.00 95.12 130 GLY A O 1
ATOM 1058 N N . GLN A 1 131 ? 3.503 -6.759 -8.067 1.00 94.81 131 GLN A N 1
ATOM 1059 C CA . GLN A 1 131 ? 2.916 -7.970 -8.662 1.00 94.81 131 GLN A CA 1
ATOM 1060 C C . GLN A 1 131 ? 3.744 -9.226 -8.355 1.00 94.81 131 GLN A C 1
ATOM 1062 O O . GLN A 1 131 ? 3.187 -10.293 -8.070 1.00 94.81 131 GLN A O 1
ATOM 1067 N N . HIS A 1 132 ? 5.076 -9.121 -8.384 1.00 92.88 132 HIS A N 1
ATOM 1068 C CA . HIS A 1 132 ? 5.965 -10.218 -7.988 1.00 92.88 132 HIS A CA 1
ATOM 1069 C C . HIS A 1 132 ? 5.846 -10.550 -6.499 1.00 92.88 132 HIS A C 1
ATOM 1071 O O . HIS A 1 132 ? 5.705 -11.722 -6.140 1.00 92.88 132 HIS A O 1
ATOM 1077 N N . TYR A 1 133 ? 5.847 -9.532 -5.638 1.00 92.38 133 TYR A N 1
ATOM 1078 C CA . TYR A 1 133 ? 5.657 -9.699 -4.200 1.00 92.38 133 TYR A CA 1
ATOM 1079 C C . TYR A 1 133 ? 4.345 -10.425 -3.896 1.00 92.38 133 TYR A C 1
ATOM 1081 O O . TYR A 1 133 ? 4.332 -11.418 -3.168 1.00 92.38 133 TYR A O 1
ATOM 1089 N N . GLN A 1 134 ? 3.249 -10.001 -4.525 1.00 89.62 134 GLN A N 1
ATOM 1090 C CA . GLN A 1 134 ? 1.941 -10.603 -4.318 1.00 89.62 134 GLN A CA 1
ATOM 1091 C C . GLN A 1 134 ? 1.918 -12.096 -4.686 1.00 89.62 134 GLN A C 1
ATOM 1093 O O . GLN A 1 134 ? 1.352 -12.904 -3.946 1.00 89.62 134 GLN A O 1
ATOM 1098 N N . LYS A 1 135 ? 2.550 -12.484 -5.802 1.00 88.62 135 LYS A N 1
ATOM 1099 C CA . LYS A 1 135 ? 2.674 -13.898 -6.199 1.00 88.62 135 LYS A CA 1
ATOM 1100 C C . LYS A 1 135 ? 3.419 -14.709 -5.136 1.00 88.62 135 LYS A C 1
ATOM 1102 O O . LYS A 1 135 ? 2.953 -15.786 -4.763 1.00 88.62 135 LYS A O 1
ATOM 1107 N N . ASN A 1 136 ? 4.516 -14.169 -4.607 1.00 87.00 136 ASN A N 1
ATOM 1108 C CA . ASN A 1 136 ? 5.329 -14.829 -3.584 1.00 87.00 136 ASN A CA 1
ATOM 1109 C C . ASN A 1 136 ? 4.583 -14.973 -2.252 1.00 87.00 136 ASN A C 1
ATOM 1111 O O . ASN A 1 136 ? 4.596 -16.048 -1.657 1.00 87.00 136 ASN A O 1
ATOM 1115 N N . VAL A 1 137 ? 3.887 -13.926 -1.808 1.00 85.38 137 VAL A N 1
ATOM 1116 C CA . VAL A 1 137 ? 3.091 -13.947 -0.572 1.00 85.38 137 VAL A CA 1
ATOM 1117 C C . VAL A 1 137 ? 1.918 -14.924 -0.677 1.00 85.38 137 VAL A C 1
ATOM 1119 O O . VAL A 1 137 ? 1.654 -15.697 0.241 1.00 85.38 137 VAL A O 1
ATOM 1122 N N . VAL A 1 138 ? 1.219 -14.957 -1.813 1.00 76.69 138 VAL A N 1
ATOM 1123 C CA . VAL A 1 138 ? 0.148 -15.942 -2.030 1.00 76.69 138 VAL A CA 1
ATOM 1124 C C . VAL A 1 138 ? 0.706 -17.368 -2.031 1.00 76.69 138 VAL A C 1
ATOM 1126 O O . VAL A 1 138 ? 0.082 -18.266 -1.463 1.00 76.69 138 VAL A O 1
ATOM 1129 N N . ALA A 1 139 ? 1.871 -17.592 -2.645 1.00 78.88 139 ALA A N 1
ATOM 1130 C CA . ALA A 1 139 ? 2.525 -18.896 -2.642 1.00 78.88 139 ALA A CA 1
ATOM 1131 C C . ALA A 1 139 ? 2.947 -19.327 -1.227 1.00 78.88 139 ALA A C 1
ATOM 1133 O O . ALA A 1 139 ? 2.690 -20.468 -0.845 1.00 78.88 139 ALA A O 1
ATOM 1134 N N . SER A 1 140 ? 3.515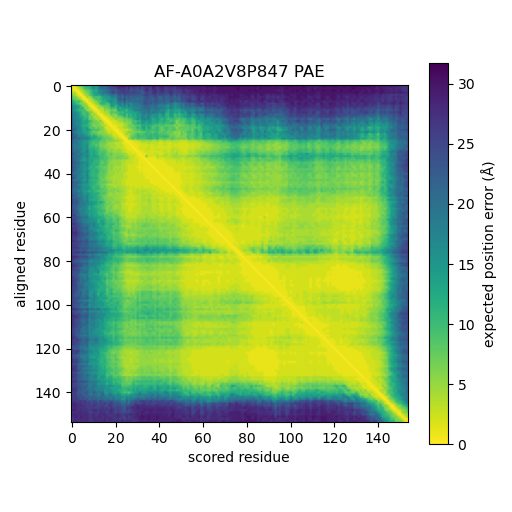 -18.423 -0.422 1.00 78.19 140 SER A N 1
ATOM 1135 C CA . SER A 1 140 ? 3.928 -18.735 0.951 1.00 78.19 140 SER A CA 1
ATOM 1136 C C . SER A 1 140 ? 2.732 -19.058 1.852 1.00 78.19 140 SER A C 1
ATOM 1138 O O . SER A 1 140 ? 2.774 -20.049 2.581 1.00 78.19 140 SER A O 1
ATOM 1140 N N . TYR A 1 141 ? 1.611 -18.334 1.738 1.00 71.56 141 TYR A N 1
ATOM 1141 C CA . TYR A 1 141 ? 0.383 -18.683 2.465 1.00 71.56 141 TYR A CA 1
ATOM 1142 C C . TYR A 1 141 ? -0.180 -20.054 2.065 1.00 71.56 141 TYR A C 1
ATOM 1144 O O . TYR A 1 141 ? -0.621 -20.817 2.931 1.00 71.56 141 TYR A O 1
ATOM 1152 N N . LYS A 1 142 ? -0.140 -20.397 0.770 1.00 67.06 142 LYS A N 1
ATOM 1153 C CA . LYS A 1 142 ? -0.559 -21.717 0.269 1.00 67.06 142 LYS A CA 1
ATOM 1154 C C . LYS A 1 142 ? 0.366 -22.849 0.716 1.00 67.06 142 LYS A C 1
ATOM 1156 O O . LYS A 1 142 ? -0.107 -23.963 0.889 1.00 67.06 142 LYS A O 1
ATOM 1161 N N . ALA A 1 143 ? 1.655 -22.577 0.916 1.00 63.03 143 ALA A N 1
ATOM 1162 C CA . ALA A 1 143 ? 2.634 -23.555 1.393 1.00 63.03 143 ALA A CA 1
ATOM 1163 C C . ALA A 1 143 ? 2.562 -23.797 2.911 1.00 63.03 143 ALA A C 1
ATOM 1165 O O . ALA A 1 143 ? 2.933 -24.868 3.375 1.00 63.03 143 ALA A O 1
ATOM 1166 N N . VAL A 1 144 ? 2.045 -22.839 3.688 1.00 59.47 144 VAL A N 1
ATOM 1167 C CA . VAL A 1 144 ? 1.827 -22.985 5.143 1.00 59.47 144 VAL A CA 1
ATOM 1168 C C . VAL A 1 144 ? 0.506 -23.707 5.468 1.00 59.47 144 VAL A C 1
ATOM 1170 O O . VAL A 1 144 ? 0.349 -24.286 6.544 1.00 59.47 144 VAL A O 1
ATOM 1173 N N . THR A 1 145 ? -0.456 -23.704 4.544 1.00 55.56 145 THR A N 1
ATOM 1174 C CA . THR A 1 145 ? -1.770 -24.349 4.699 1.00 55.56 145 THR A CA 1
ATOM 1175 C C . THR A 1 145 ? -1.879 -25.871 4.437 1.00 55.56 145 THR A C 1
ATOM 1177 O O . THR A 1 145 ? -2.891 -26.415 4.879 1.00 55.56 145 THR A O 1
ATOM 1180 N N . PRO A 1 146 ? -0.919 -26.629 3.853 1.00 51.81 146 PRO A N 1
ATOM 1181 C CA . PRO A 1 146 ? -1.090 -28.072 3.638 1.00 51.81 146 PRO A CA 1
ATOM 1182 C C . PRO A 1 146 ? -0.798 -28.938 4.878 1.00 51.81 146 PRO A C 1
ATOM 1184 O O . PRO A 1 146 ? -1.348 -30.027 4.988 1.00 51.81 146 PRO A O 1
ATOM 1187 N N . GLU A 1 147 ? 0.029 -28.491 5.834 1.00 44.91 147 GLU A N 1
ATOM 1188 C CA . GLU A 1 147 ? 0.479 -29.349 6.955 1.00 44.91 147 GLU A CA 1
ATOM 1189 C C . GLU A 1 147 ? -0.363 -29.255 8.237 1.00 44.91 147 GLU A C 1
ATOM 1191 O O . GLU A 1 147 ? -0.258 -30.115 9.112 1.00 44.91 147 GLU A O 1
ATOM 1196 N N . LYS A 1 148 ? -1.237 -28.249 8.379 1.00 45.25 148 LYS A N 1
ATOM 1197 C CA . LYS A 1 148 ? -2.119 -28.147 9.561 1.00 45.25 148 LYS A CA 1
ATOM 1198 C C . LYS A 1 148 ? -3.409 -28.966 9.450 1.00 45.25 148 LYS A C 1
ATOM 1200 O O . LYS A 1 148 ? -4.116 -29.091 10.446 1.00 45.25 148 LYS A O 1
ATOM 1205 N N . ALA A 1 149 ? -3.698 -29.559 8.290 1.00 43.66 149 ALA A N 1
ATOM 1206 C CA . ALA A 1 149 ? -4.878 -30.403 8.094 1.00 43.66 149 ALA A CA 1
ATOM 1207 C C . ALA A 1 149 ? -4.667 -31.874 8.514 1.00 43.66 149 ALA A C 1
ATOM 1209 O O . ALA A 1 149 ? -5.642 -32.573 8.768 1.00 43.66 149 ALA A O 1
ATOM 1210 N N . THR A 1 150 ? -3.424 -32.351 8.643 1.00 45.53 150 THR A N 1
ATOM 1211 C CA . THR A 1 150 ? -3.124 -33.778 8.886 1.00 45.53 150 THR A CA 1
ATOM 1212 C C . THR A 1 150 ? -2.668 -34.120 10.309 1.00 45.53 150 THR A C 1
ATOM 1214 O O . THR A 1 150 ? -2.429 -35.288 10.594 1.00 45.53 150 THR A O 1
ATOM 1217 N N . LYS A 1 151 ? -2.603 -33.157 11.242 1.00 44.50 151 LYS A N 1
ATOM 1218 C CA . LYS A 1 151 ? -2.240 -33.410 12.660 1.00 44.50 151 LYS A CA 1
ATOM 1219 C C . LYS A 1 151 ? -3.382 -33.267 13.680 1.00 44.50 151 LYS A C 1
ATOM 1221 O O . LYS A 1 151 ? -3.117 -33.232 14.874 1.00 44.50 151 LYS A O 1
ATOM 1226 N N . SER A 1 152 ? -4.642 -33.222 13.239 1.00 43.69 152 SER A N 1
ATOM 1227 C CA . SER A 1 152 ? -5.820 -33.276 14.133 1.00 43.69 152 SER A CA 1
ATOM 1228 C C . SER A 1 152 ? -6.642 -34.569 13.991 1.00 43.69 152 SER A C 1
ATOM 1230 O O . SER A 1 152 ? -7.757 -34.642 14.502 1.00 43.69 152 SER A O 1
ATOM 1232 N N . ALA A 1 153 ? -6.112 -35.577 13.296 1.00 44.66 153 ALA A N 1
ATOM 1233 C CA . ALA A 1 153 ? -6.731 -36.892 13.149 1.00 44.66 153 ALA A CA 1
ATOM 1234 C C . ALA A 1 153 ? -5.685 -37.993 13.390 1.00 44.66 153 ALA A C 1
ATOM 1236 O O . ALA A 1 153 ? -5.259 -38.670 12.458 1.00 44.66 153 ALA A O 1
ATOM 1237 N N . ALA A 1 154 ? -5.226 -38.108 14.636 1.00 35.91 154 ALA A N 1
ATOM 1238 C CA . ALA A 1 154 ? -4.547 -39.280 15.186 1.00 35.91 154 ALA A CA 1
ATOM 1239 C C . ALA A 1 154 ? -4.722 -39.275 16.707 1.00 35.91 154 ALA A C 1
ATOM 1241 O O . ALA A 1 154 ? -4.504 -38.194 17.303 1.00 35.91 154 ALA A O 1
#

Secondary structure (DSSP, 8-state):
-PPPPHHHHHHHHHHHHHHHHHTT--------SSHHHHHHHHHHHHHTTPPPHHHHHHHHHHHHHHHHHHHHHHTT--HHHHHHHHHHHHHHHTSGGGTT--TTTTHHHHHHHHGGGGGSHHHHHHHHHHHHHHHHHHHHHHHHSSSSSSSS--

Solvent-accessible surface area (backbone atoms only — not comparable to full-atom values): 8948 Å² total; per-residue (Å²): 137,79,82,77,61,75,69,64,52,56,58,50,51,58,59,54,49,36,55,33,31,60,66,72,74,56,86,87,86,84,89,55,96,46,68,69,55,41,51,53,50,50,54,54,40,41,76,49,48,42,76,53,72,65,57,55,49,51,55,52,45,61,77,44,42,64,66,52,39,56,56,43,42,75,72,74,52,61,44,88,82,34,41,70,45,17,50,51,19,21,60,53,25,66,37,82,96,37,62,93,57,55,73,75,84,37,42,68,65,43,33,75,75,52,42,73,55,54,76,36,68,43,10,46,54,20,21,55,49,22,44,53,50,50,53,51,52,54,49,51,56,58,67,63,58,69,67,72,73,70,77,82,76,127

Radius of gyration: 20.92 Å; Cα contacts (8 Å, |Δi|>4): 107; chains: 1; bounding box: 54×52×48 Å

pLDDT: mean 81.78, std 17.66, range [35.91, 96.81]

Sequence (154 aa):
MAPLPVLWQAERWRKECIRDLRRGRSVVIAFAADEQIAENARVELERAGAESINTAREEWWIGLRDAEQEHYLRNGGDFKTDEAKYRLGFEAALHPDRRGKSCDDLAGELRLKYGDDCNTQAFRLGYERGQHYQKNVVASYKAVTPEKATKSAA

Mean predicted aligned error: 10.33 Å